Protein 6WAY (pdb70)

Structure (mmCIF, N/CA/C/O backbone):
data_6WAY
#
_entry.id   6WAY
#
_cell.length_a   63.119
_cell.length_b   83.910
_cell.length_c   54.239
_cell.angle_alpha   90.000
_cell.angle_beta   90.000
_cell.angle_gamma   90.000
#
_symmetry.space_group_name_H-M   'C 2 2 21'
#
loop_
_entity.id
_entity.type
_entity.pdbx_description
1 polymer 'Ras GTPase-activating protein 1'
2 polymer 'Rho GTPase-activating protein 35'
3 water water
#
loop_
_atom_site.group_PDB
_atom_site.id
_atom_site.type_symbol
_atom_site.label_atom_id
_atom_site.label_alt_id
_atom_site.label_comp_id
_atom_site.label_asym_id
_atom_site.label_entity_id
_atom_site.label_seq_id
_atom_site.pdbx_PDB_ins_code
_atom_site.Cartn_x
_atom_site.Cartn_y
_atom_site.Cartn_z
_atom_site.occupancy
_atom_site.B_iso_or_equiv
_atom_site.auth_seq_id
_atom_site.auth_comp_id
_atom_site.auth_asym_id
_atom_site.auth_atom_id
_atom_site.pdbx_PDB_model_num
ATOM 1 N N . SER A 1 2 ? 37.207 9.692 32.744 1.00 60.46 339 SER A N 1
ATOM 2 C CA . SER A 1 2 ? 38.370 9.427 31.904 1.00 54.74 339 SER A CA 1
ATOM 3 C C . SER A 1 2 ? 39.644 9.286 32.734 1.00 54.80 339 SER A C 1
ATOM 4 O O . SER A 1 2 ? 40.580 8.595 32.332 1.00 61.27 339 SER A O 1
ATOM 7 N N . GLY A 1 3 ? 39.674 9.936 33.897 1.00 47.18 340 GLY A N 1
ATOM 8 C CA . GLY A 1 3 ? 40.879 9.954 34.703 1.00 37.34 340 GLY A CA 1
ATOM 9 C C . GLY A 1 3 ? 41.995 10.802 34.137 1.00 32.54 340 GLY A C 1
ATOM 10 O O . GLY A 1 3 ? 43.108 10.786 34.667 1.00 30.89 340 GLY A O 1
ATOM 11 N N . ARG A 1 4 ? 41.744 11.541 33.073 1.00 30.80 341 ARG A N 1
ATOM 12 C CA . ARG A 1 4 ? 42.765 12.384 32.483 1.00 27.14 341 ARG A CA 1
ATOM 13 C C . ARG A 1 4 ? 42.557 13.833 32.896 1.00 28.53 341 ARG A C 1
ATOM 14 O O . ARG A 1 4 ? 41.427 14.288 33.097 1.00 30.73 341 ARG A O 1
ATOM 22 N N . GLU A 1 5 ? 43.663 14.557 33.023 1.00 22.69 342 GLU A N 1
ATOM 23 C CA . GLU A 1 5 ? 43.628 16.015 33.020 1.00 24.07 342 GLU A CA 1
ATOM 24 C C . GLU A 1 5 ? 43.890 16.452 31.586 1.00 21.69 342 GLU A C 1
ATOM 25 O O . GLU A 1 5 ? 44.990 16.252 31.058 1.00 23.12 342 GLU A O 1
ATOM 31 N N . GLU A 1 6 ? 42.871 17.017 30.952 1.00 24.01 343 GLU A N 1
ATOM 32 C CA . GLU A 1 6 ? 42.910 17.354 29.537 1.00 22.97 343 GLU A CA 1
ATOM 33 C C . GLU A 1 6 ? 43.467 18.758 29.320 1.00 19.06 343 GLU A C 1
ATOM 34 O O . GLU A 1 6 ? 43.456 19.603 30.221 1.00 23.44 343 GLU A O 1
ATOM 40 N N . ASP A 1 7 ? 43.948 18.998 28.103 1.00 23.94 344 ASP A N 1
ATOM 41 C CA . ASP A 1 7 ? 44.235 20.362 27.682 1.00 21.05 344 ASP A CA 1
ATOM 42 C C . ASP A 1 7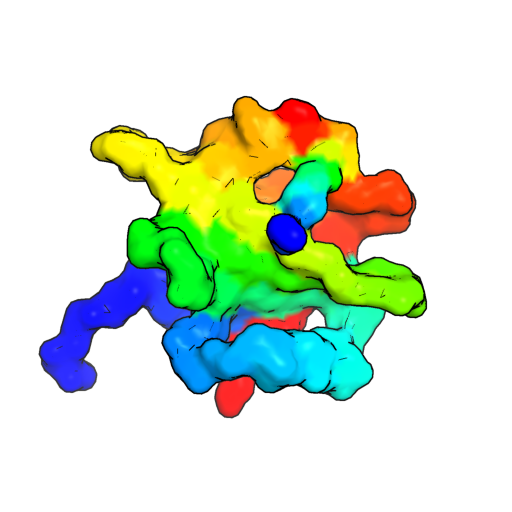 ? 43.028 21.250 27.989 1.00 19.29 344 ASP A C 1
ATOM 43 O O . ASP A 1 7 ? 41.880 20.839 27.755 1.00 20.74 344 ASP A O 1
ATOM 48 N N . PRO A 1 8 ? 43.238 22.459 28.515 1.00 22.19 345 PRO A N 1
ATOM 49 C CA . PRO A 1 8 ? 42.094 23.320 28.853 1.00 20.96 345 PRO A CA 1
ATOM 50 C C . PRO A 1 8 ? 41.152 23.606 27.688 1.00 21.02 345 PRO A C 1
ATOM 51 O O . PRO A 1 8 ? 40.011 24.024 27.931 1.00 25.35 345 PRO A O 1
ATOM 55 N N . HIS A 1 9 ? 41.577 23.374 26.447 1.00 21.02 346 HIS A N 1
ATOM 56 C CA . HIS A 1 9 ? 40.755 23.618 25.267 1.00 18.42 346 HIS A CA 1
ATOM 57 C C . HIS A 1 9 ? 40.153 22.346 24.692 1.00 21.75 346 HIS A C 1
ATOM 58 O O . HIS A 1 9 ? 39.423 22.413 23.701 1.00 20.19 346 HIS A O 1
ATOM 65 N N . GLU A 1 10 ? 40.420 21.195 25.305 1.00 20.88 347 GLU A N 1
ATOM 66 C CA . GLU A 1 10 ? 39.818 19.956 24.844 1.00 21.81 347 GLU A CA 1
ATOM 67 C C . GLU A 1 10 ? 38.301 20.057 24.923 1.00 24.02 347 GLU A C 1
ATOM 68 O O . GLU A 1 10 ? 37.743 20.527 25.918 1.00 28.32 347 GLU A O 1
ATOM 74 N N . GLY A 1 11 ? 37.634 19.612 23.873 1.00 23.04 348 GLY A N 1
ATOM 75 C CA . GLY A 1 11 ? 36.197 19.723 23.799 1.00 25.22 348 GLY A CA 1
ATOM 76 C C . GLY A 1 11 ? 35.682 20.981 23.134 1.00 24.53 348 GLY A C 1
ATOM 77 O O . GLY A 1 11 ? 34.488 21.042 22.820 1.00 27.61 348 GLY A O 1
ATOM 78 N N . LYS A 1 12 ? 36.528 21.987 22.912 1.00 20.91 349 LYS A N 1
ATOM 79 C CA . LYS A 1 12 ? 36.114 23.106 22.076 1.00 17.79 349 LYS A CA 1
ATOM 80 C C . LYS A 1 12 ? 36.078 22.661 20.618 1.00 17.47 349 LYS A C 1
ATOM 81 O O . LYS A 1 12 ? 36.958 21.927 20.157 1.00 19.61 349 LYS A O 1
ATOM 87 N N . ILE A 1 13 ? 35.054 23.120 19.888 1.00 18.02 350 ILE A N 1
ATOM 88 C CA . ILE A 1 13 ? 34.783 22.586 18.552 1.00 17.24 350 ILE A CA 1
ATOM 89 C C . ILE A 1 13 ? 35.990 22.752 17.631 1.00 18.70 350 ILE A C 1
ATOM 90 O O . ILE A 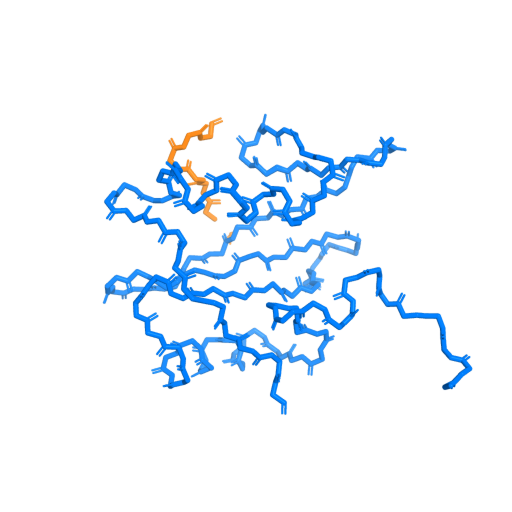1 13 ? 36.274 21.878 16.805 1.00 17.92 350 ILE A O 1
ATOM 95 N N . TRP A 1 14 ? 36.731 23.848 17.776 1.00 16.06 351 TRP A N 1
ATOM 96 C CA . TRP A 1 14 ? 37.827 24.199 16.889 1.00 16.64 351 TRP A CA 1
ATOM 97 C C . TRP A 1 14 ? 39.177 23.636 17.328 1.00 15.84 351 TRP A C 1
ATOM 98 O O . TRP A 1 14 ? 40.165 23.845 16.612 1.00 16.72 351 TRP A O 1
ATOM 109 N N . PHE A 1 15 ? 39.251 22.918 18.452 1.00 15.32 352 PHE A N 1
ATOM 110 C CA . PHE A 1 15 ? 40.530 22.443 18.983 1.00 14.97 352 PHE A CA 1
ATOM 111 C C . PHE A 1 15 ? 40.819 21.004 18.559 1.00 18.31 352 PHE A C 1
ATOM 112 O O . PHE A 1 15 ? 40.007 20.104 18.796 1.00 19.83 352 PHE A O 1
ATOM 120 N N . HIS A 1 16 ? 42.001 20.788 17.974 1.00 17.75 353 HIS A N 1
ATOM 121 C CA . HIS A 1 16 ? 42.465 19.468 17.544 1.00 17.90 353 HIS A CA 1
ATOM 122 C C . HIS A 1 16 ? 43.760 19.159 18.288 1.00 19.49 353 HIS A C 1
ATOM 123 O O . HIS A 1 16 ? 44.825 19.646 17.903 1.00 20.15 353 HIS A O 1
ATOM 130 N N . GLY A 1 17 ? 43.677 18.338 19.335 1.00 20.67 354 GLY A N 1
ATOM 131 C CA . GLY A 1 17 ? 44.876 18.063 20.109 1.00 21.45 354 GLY A CA 1
ATOM 132 C C . GLY A 1 17 ? 45.755 16.931 19.616 1.00 22.46 354 GLY A C 1
ATOM 133 O O . GLY A 1 17 ? 46.840 16.750 20.176 1.00 29.12 354 GLY A O 1
ATOM 134 N N . LYS A 1 18 ? 45.334 16.159 18.612 1.00 22.08 355 LYS A N 1
ATOM 135 C CA . LYS A 1 18 ? 46.022 14.915 18.263 1.00 26.13 355 LYS A CA 1
ATOM 136 C C . LYS A 1 18 ? 46.176 14.746 16.752 1.00 26.70 355 LYS A C 1
ATOM 137 O O . LYS A 1 18 ? 46.078 13.628 16.226 1.00 29.87 355 LYS A O 1
ATOM 143 N N . ILE A 1 19 ? 46.432 15.833 16.026 1.00 21.97 356 ILE A N 1
ATOM 144 C CA . ILE A 1 19 ? 46.682 15.747 14.592 1.00 20.48 356 ILE A CA 1
ATOM 145 C C . ILE A 1 19 ? 48.058 16.329 14.267 1.00 22.79 356 ILE A C 1
ATOM 146 O O . ILE A 1 19 ? 48.691 16.998 15.083 1.00 23.21 356 ILE A O 1
ATOM 151 N N . SER A 1 20 ? 48.509 16.061 13.044 1.00 23.25 357 SER A N 1
ATOM 152 C CA . SER A 1 20 ? 49.744 16.625 12.526 1.00 22.14 357 SER A CA 1
ATOM 153 C C . SER A 1 20 ? 49.453 17.915 11.762 1.00 23.26 357 SER A C 1
ATOM 154 O O . SER A 1 20 ? 48.302 18.248 11.473 1.00 22.51 357 SER A O 1
ATOM 157 N N . LYS A 1 21 ? 50.516 18.651 11.431 1.00 22.99 358 LYS A N 1
ATOM 158 C CA . LYS A 1 21 ? 50.315 19.869 10.654 1.00 21.48 358 LYS A CA 1
ATOM 159 C C . LYS A 1 21 ? 49.826 19.543 9.246 1.00 20.62 358 LYS A C 1
ATOM 160 O O . LYS A 1 21 ? 49.008 20.281 8.688 1.00 21.90 358 LYS A O 1
ATOM 166 N N . GLN A 1 22 ? 50.293 18.432 8.662 1.00 24.19 359 GLN A N 1
ATOM 167 C CA . GLN A 1 22 ? 49.773 18.024 7.356 1.00 24.04 359 GLN A CA 1
ATOM 168 C C . GLN A 1 22 ? 48.300 17.642 7.443 1.00 21.96 359 GLN A C 1
ATOM 169 O O . GLN A 1 22 ? 47.518 17.946 6.532 1.00 23.01 359 GLN A O 1
ATOM 175 N N . GLU A 1 23 ? 47.905 16.957 8.516 1.00 21.85 360 GLU A N 1
ATOM 176 C CA . GLU A 1 23 ? 46.492 16.636 8.708 1.00 21.44 360 GLU A CA 1
ATOM 177 C C . GLU A 1 23 ? 45.656 17.903 8.863 1.00 21.95 360 GLU A C 1
ATOM 178 O O . GLU A 1 23 ? 44.541 17.984 8.327 1.00 24.10 360 GLU A O 1
ATOM 184 N N . ALA A 1 24 ? 46.187 18.914 9.559 1.00 22.07 361 ALA A N 1
ATOM 185 C CA . ALA A 1 24 ? 45.499 20.202 9.636 1.00 19.96 361 ALA A CA 1
ATOM 186 C C . ALA A 1 24 ? 45.279 20.790 8.244 1.00 22.00 361 ALA A C 1
ATOM 187 O O . ALA A 1 24 ? 44.169 21.225 7.909 1.00 19.77 361 ALA A O 1
ATOM 189 N N . TYR A 1 25 ? 46.333 20.819 7.422 1.00 18.74 362 TYR A N 1
ATOM 190 C CA . TYR A 1 25 ? 46.195 21.299 6.053 1.00 19.67 362 TYR A CA 1
ATOM 191 C C . TYR A 1 25 ? 45.103 20.535 5.314 1.00 20.03 362 TYR A C 1
ATOM 192 O O . TYR A 1 25 ? 44.201 21.135 4.721 1.00 19.06 362 TYR A O 1
ATOM 201 N N . ASN A 1 26 ? 45.171 19.204 5.340 1.00 19.91 363 ASN A N 1
ATOM 202 C CA . ASN A 1 26 ? 44.242 18.397 4.558 1.00 19.98 363 ASN A CA 1
ATOM 203 C C . ASN A 1 26 ? 42.811 18.550 5.061 1.00 19.87 363 ASN A C 1
ATOM 204 O O . ASN A 1 26 ? 41.869 18.551 4.258 1.00 23.21 363 ASN A O 1
ATOM 209 N N . LEU A 1 27 ? 42.630 18.684 6.382 1.00 19.21 364 LEU A N 1
ATOM 210 C CA . LEU A 1 27 ? 41.292 18.891 6.929 1.00 19.21 364 LEU A CA 1
ATOM 211 C C . LEU A 1 27 ? 40.711 20.217 6.465 1.00 19.46 364 LEU A C 1
ATOM 212 O O . LEU A 1 27 ? 39.539 20.289 6.072 1.00 20.25 364 LEU A O 1
ATOM 217 N N . LEU A 1 28 ? 41.508 21.288 6.534 1.00 17.84 365 LEU A N 1
ATOM 218 C CA . LEU A 1 28 ? 41.026 22.590 6.094 1.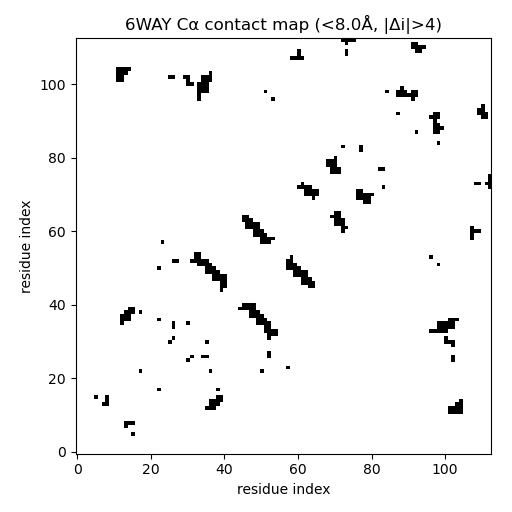00 17.84 365 LEU A CA 1
ATOM 219 C C . LEU A 1 28 ? 40.665 22.593 4.615 1.00 18.72 365 LEU A C 1
ATOM 220 O O . LEU A 1 28 ? 39.782 23.347 4.202 1.00 19.11 365 LEU A O 1
ATOM 225 N N . MET A 1 29 ? 41.320 21.757 3.808 1.00 17.57 366 MET A N 1
ATOM 226 C CA . MET A 1 29 ? 41.054 21.748 2.375 1.00 19.22 366 MET A CA 1
ATOM 227 C C . MET A 1 29 ? 39.923 20.800 1.988 1.00 29.24 366 MET A C 1
ATOM 228 O O . MET A 1 29 ? 39.339 20.961 0.910 1.00 46.39 366 MET A O 1
ATOM 233 N N . THR A 1 30 ? 39.571 19.838 2.844 1.00 21.12 367 THR A N 1
ATOM 234 C CA . THR A 1 30 ? 38.493 18.898 2.545 1.00 23.86 367 THR A CA 1
ATOM 235 C C . THR A 1 30 ? 37.240 19.212 3.358 1.00 26.86 367 THR A C 1
ATOM 236 O O . THR A 1 30 ? 36.208 19.586 2.792 1.00 32.44 367 THR A O 1
ATOM 240 N N . VAL A 1 31 ? 37.323 19.081 4.680 1.00 23.80 368 VAL A N 1
ATOM 241 C CA . VAL A 1 31 ? 36.182 19.378 5.542 1.00 26.38 368 VAL A CA 1
ATOM 242 C C . VAL A 1 31 ? 35.922 20.877 5.589 1.00 21.98 368 VAL A C 1
ATOM 243 O O . VAL A 1 31 ? 34.769 21.325 5.532 1.00 25.69 368 VAL A O 1
ATOM 247 N N . GLY A 1 32 ? 36.982 21.668 5.706 1.00 20.12 369 GLY A N 1
ATOM 248 C CA . GLY A 1 32 ? 36.856 23.112 5.756 1.00 18.23 369 GLY A CA 1
ATOM 249 C C . GLY A 1 32 ? 36.444 23.725 4.429 1.00 22.11 369 GLY A C 1
ATOM 250 O O . GLY A 1 32 ? 36.406 23.086 3.372 1.00 23.14 369 GLY A O 1
ATOM 251 N N . GLN A 1 33 ? 36.100 25.009 4.516 1.00 20.83 370 GLN A N 1
ATOM 252 C CA . GLN A 1 33 ? 35.828 25.888 3.387 1.00 20.02 370 GLN A CA 1
ATOM 253 C C . GLN A 1 33 ? 36.723 27.108 3.536 1.00 19.08 370 GLN A C 1
ATOM 254 O O . GLN A 1 33 ? 37.426 27.260 4.535 1.00 18.18 370 GLN A O 1
ATOM 260 N N . VAL A 1 34 ? 36.692 28.010 2.554 1.00 20.77 371 VAL A N 1
ATOM 261 C CA . VAL A 1 34 ? 37.412 29.261 2.751 1.00 19.30 371 VAL A CA 1
ATOM 262 C C . VAL A 1 34 ? 36.891 29.930 4.023 1.00 19.62 371 VAL A C 1
ATOM 263 O O . VAL A 1 34 ? 35.692 29.870 4.338 1.00 20.96 371 VAL A O 1
ATOM 267 N N . SER A 1 35 ? 37.806 30.563 4.759 1.00 17.28 372 SER A N 1
ATOM 268 C CA . SER A 1 35 ? 37.606 31.228 6.051 1.00 15.43 372 SER A CA 1
ATOM 269 C C . SER A 1 35 ? 37.405 30.259 7.208 1.00 17.86 372 SER A C 1
ATOM 270 O O . SER A 1 35 ? 37.128 30.702 8.329 1.00 16.56 372 SER A O 1
ATOM 273 N N . SER A 1 36 ? 37.551 28.956 6.986 1.00 17.28 373 SER A N 1
ATOM 274 C CA . SER A 1 36 ? 37.519 28.010 8.091 1.00 15.09 373 SER A CA 1
ATOM 275 C C . SER A 1 36 ? 38.826 28.062 8.881 1.00 13.82 373 SER A C 1
ATOM 276 O O . SER A 1 36 ? 39.855 28.551 8.402 1.00 14.83 373 SER A O 1
ATOM 279 N N . PHE A 1 37 ? 38.791 27.510 10.096 1.00 14.75 374 PHE A N 1
ATOM 280 C CA . PHE A 1 37 ? 39.938 27.611 10.984 1.00 14.21 374 PHE A CA 1
ATOM 281 C C . PHE A 1 37 ? 39.944 26.464 11.980 1.00 13.97 374 PHE A C 1
ATOM 282 O O . PHE A 1 37 ? 38.915 25.832 12.247 1.00 14.87 374 PHE A O 1
ATOM 290 N N . LEU A 1 38 ? 41.127 26.226 12.548 1.00 15.09 375 LEU A N 1
ATOM 291 C CA . LEU A 1 38 ? 41.274 25.297 13.662 1.00 14.69 375 LEU A CA 1
ATOM 292 C C . LEU A 1 38 ? 42.502 25.685 14.476 1.00 14.68 375 LEU A C 1
ATOM 293 O O . LEU A 1 38 ? 43.367 26.430 14.012 1.00 15.59 375 LEU A O 1
ATOM 298 N N . VAL A 1 39 ? 42.572 25.159 15.702 1.00 14.15 376 VAL A N 1
ATOM 299 C CA . VAL A 1 39 ? 43.685 25.403 16.618 1.00 14.46 376 VAL A CA 1
ATOM 300 C C . VAL A 1 39 ? 44.305 24.069 17.023 1.00 17.94 376 VAL A C 1
ATOM 301 O O . VAL A 1 39 ? 43.587 23.113 17.342 1.00 18.69 376 VAL A O 1
ATOM 305 N N . ARG A 1 40 ? 45.648 24.013 17.012 1.00 18.16 377 ARG A N 1
ATOM 306 C CA . ARG A 1 40 ? 46.488 22.908 17.481 1.00 18.52 377 ARG A CA 1
ATOM 307 C C . ARG A 1 40 ? 47.468 23.391 18.543 1.00 16.97 377 ARG A C 1
ATOM 308 O O . ARG A 1 40 ? 47.873 24.556 18.524 1.00 19.13 377 ARG A O 1
ATOM 316 N N . PRO A 1 41 ? 47.917 22.512 19.446 1.00 18.87 378 PRO A N 1
ATOM 317 C CA . PRO A 1 41 ? 49.123 22.825 20.227 1.00 20.34 378 PRO A CA 1
ATOM 318 C C . PRO A 1 41 ? 50.305 23.023 19.288 1.00 23.74 378 PRO A C 1
ATOM 319 O O . PRO A 1 41 ? 50.388 22.403 18.226 1.00 22.35 378 PRO A O 1
ATOM 323 N N . SER A 1 42 ? 51.207 23.917 19.683 1.00 18.69 379 SER A N 1
ATOM 324 C CA . SER A 1 42 ? 52.405 24.216 18.908 1.00 18.12 379 SER A CA 1
ATOM 325 C C . SER A 1 42 ? 53.342 23.013 18.841 1.00 19.13 379 SER A C 1
ATOM 326 O O . SER A 1 42 ? 53.622 22.363 19.856 1.00 22.80 379 SER A O 1
ATOM 329 N N . ASP A 1 43 ? 53.824 22.715 17.631 1.00 22.68 380 ASP A N 1
ATOM 330 C CA . ASP A 1 43 ? 54.790 21.638 17.446 1.00 24.07 380 ASP A CA 1
ATOM 331 C C . ASP A 1 43 ? 56.164 21.984 18.005 1.00 24.63 380 ASP A C 1
ATOM 332 O O . ASP A 1 43 ? 56.909 21.087 18.417 1.00 27.68 380 ASP A O 1
ATOM 337 N N . ASN A 1 44 ? 56.546 23.259 17.969 1.00 23.09 381 ASN A N 1
ATOM 338 C CA . ASN A 1 44 ? 57.924 23.640 18.232 1.00 25.52 381 ASN A CA 1
ATOM 339 C C . ASN 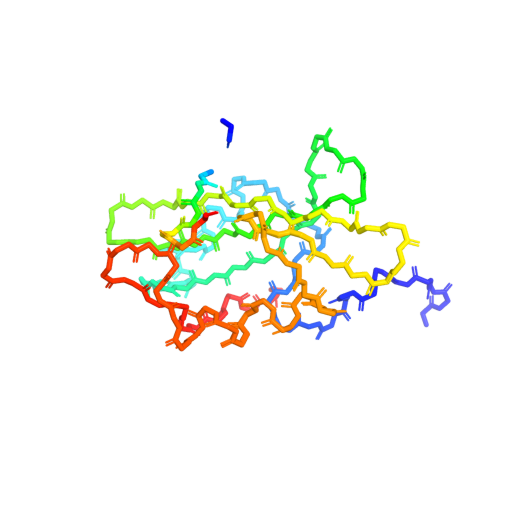A 1 44 ? 58.121 24.448 19.501 1.00 26.88 381 ASN A C 1
ATOM 340 O O . ASN A 1 44 ? 59.264 24.593 19.941 1.00 29.45 381 ASN A O 1
ATOM 345 N N . THR A 1 45 ? 57.056 24.971 20.104 1.00 25.33 382 THR A N 1
ATOM 346 C CA . THR A 1 45 ? 57.175 25.769 21.325 1.00 25.52 382 THR A CA 1
ATOM 347 C C . THR A 1 45 ? 56.191 25.245 22.364 1.00 25.67 382 THR A C 1
ATOM 348 O O . THR A 1 45 ? 54.995 25.590 22.314 1.00 23.06 382 THR A O 1
ATOM 352 N N . PRO A 1 46 ? 56.650 24.432 23.318 1.00 26.86 383 PRO A N 1
ATOM 353 C CA . PRO A 1 46 ? 55.737 23.876 24.325 1.00 24.99 383 PRO A CA 1
ATOM 354 C C . PRO A 1 46 ? 54.953 24.969 25.031 1.00 22.79 383 PRO A C 1
ATOM 355 O O . PRO A 1 46 ? 55.503 26.005 25.415 1.00 24.18 383 PRO A O 1
ATOM 359 N N . GLY A 1 47 ? 53.646 24.745 25.165 1.00 21.42 384 GLY A N 1
ATOM 360 C CA . GLY A 1 47 ? 52.755 25.693 25.794 1.00 21.99 384 GLY A CA 1
ATOM 361 C C . GLY A 1 47 ? 52.096 26.686 24.856 1.00 20.92 384 GLY A C 1
ATOM 362 O O . GLY A 1 47 ? 51.107 27.312 25.243 1.00 21.90 384 GLY A O 1
ATOM 363 N N . ASP A 1 48 ? 52.610 26.852 23.637 1.00 17.95 385 ASP A N 1
ATOM 364 C CA . ASP A 1 48 ? 51.989 27.720 22.650 1.00 18.32 385 ASP A CA 1
ATOM 365 C C . ASP A 1 48 ? 50.932 26.957 21.856 1.00 16.92 385 ASP A C 1
ATOM 366 O O . ASP A 1 48 ? 50.837 25.723 21.908 1.00 18.44 385 ASP A O 1
ATOM 371 N N . TYR A 1 49 ? 50.136 27.715 21.101 1.00 17.15 386 TYR A N 1
ATOM 372 C CA . TYR A 1 49 ? 49.119 27.165 20.221 1.00 16.25 386 TYR A CA 1
ATOM 373 C C . TYR A 1 49 ? 49.251 27.815 18.850 1.00 17.50 386 TYR A C 1
ATOM 374 O O . TYR A 1 49 ? 49.814 28.903 18.704 1.00 17.72 386 TYR A O 1
ATOM 383 N N . SER A 1 50 ? 48.742 27.121 17.835 1.00 17.76 387 SER A N 1
ATOM 384 C CA . SER A 1 50 ? 48.812 27.587 16.455 1.00 18.09 387 SER A CA 1
ATOM 385 C C . SER A 1 50 ? 47.404 27.627 15.894 1.00 20.61 387 SER A C 1
ATOM 386 O O . SER A 1 50 ? 46.672 26.635 15.981 1.00 20.05 387 SER A O 1
ATOM 389 N N . LEU A 1 51 ? 47.021 28.783 15.358 1.00 17.20 388 LEU A N 1
ATOM 390 C CA . LEU A 1 51 ? 45.737 28.976 14.692 1.00 15.80 388 LEU A CA 1
ATOM 391 C C . LEU A 1 51 ? 45.960 28.916 13.185 1.00 17.24 388 LEU A C 1
ATOM 392 O O . LEU A 1 51 ? 46.776 29.669 12.646 1.00 17.57 388 LEU A O 1
ATOM 397 N N . TYR A 1 52 ? 45.245 28.010 12.519 1.00 16.42 389 TYR A N 1
ATOM 398 C CA . TYR A 1 52 ? 45.333 27.804 11.079 1.00 15.56 389 TYR A CA 1
ATOM 399 C C . TYR A 1 52 ? 44.088 28.392 10.428 1.00 15.16 389 TYR A C 1
ATOM 400 O O . TYR A 1 52 ? 42.974 28.138 10.893 1.00 16.84 389 TYR A O 1
ATOM 409 N N . PHE A 1 53 ? 44.276 29.152 9.351 1.00 15.82 390 PHE A N 1
ATOM 410 C CA . PHE A 1 53 ? 43.188 29.889 8.715 1.00 15.59 390 PHE A CA 1
ATOM 411 C C . PHE A 1 53 ? 43.277 29.752 7.201 1.00 15.83 390 PHE A C 1
ATOM 412 O O . PHE A 1 53 ? 44.336 30.004 6.615 1.00 16.60 390 PHE A O 1
ATOM 420 N N . ARG A 1 54 ? 42.167 29.393 6.558 1.00 15.14 391 ARG A N 1
ATOM 421 C CA . ARG A 1 54 ? 42.162 29.165 5.116 1.00 16.60 391 ARG A CA 1
ATOM 422 C C . ARG A 1 54 ? 41.685 30.415 4.377 1.00 17.39 391 ARG A C 1
ATOM 423 O O . ARG A 1 54 ? 40.562 30.883 4.603 1.00 19.27 391 ARG A O 1
ATOM 431 N N . THR A 1 55 ? 42.537 30.953 3.495 1.00 17.21 392 THR A N 1
ATOM 432 C CA . THR A 1 55 ? 42.141 32.018 2.586 1.00 18.69 392 THR A CA 1
ATOM 433 C C . THR A 1 55 ? 41.747 31.400 1.242 1.00 20.54 392 THR A C 1
ATOM 434 O O . THR A 1 55 ? 41.669 30.175 1.100 1.00 22.35 392 THR A O 1
ATOM 438 N N . ASN A 1 56 ? 41.504 32.239 0.233 1.00 23.77 393 ASN A N 1
ATOM 439 C CA . ASN A 1 56 ? 41.092 31.692 -1.053 1.00 26.17 393 ASN A CA 1
ATOM 440 C C . ASN A 1 56 ? 42.193 30.863 -1.699 1.00 27.12 393 ASN A C 1
ATOM 441 O O . ASN A 1 56 ? 41.895 29.936 -2.458 1.00 31.38 393 ASN A O 1
ATOM 446 N N . GLU A 1 57 ? 43.455 31.150 -1.387 1.00 27.89 394 GLU A N 1
ATOM 447 C CA . GLU A 1 57 ? 44.564 30.521 -2.088 1.00 32.99 394 GLU A CA 1
ATOM 448 C C . GLU A 1 57 ? 45.555 29.790 -1.189 1.00 27.09 394 GLU A C 1
ATOM 449 O O . GLU A 1 57 ? 46.443 29.109 -1.722 1.00 31.45 394 GLU A O 1
ATOM 455 N N . ASN A 1 58 ? 45.443 29.896 0.132 1.00 26.16 395 ASN A N 1
ATOM 456 C CA . ASN A 1 58 ? 46.462 29.304 0.990 1.00 24.49 395 ASN A CA 1
ATOM 457 C C . ASN A 1 58 ? 45.931 29.144 2.406 1.00 22.21 395 ASN A C 1
ATOM 458 O O . ASN A 1 58 ? 44.804 29.535 2.727 1.00 21.45 395 ASN A O 1
ATOM 463 N N A ILE A 1 59 ? 46.768 28.583 3.268 0.49 20.17 396 ILE A N 1
ATOM 464 N N B ILE A 1 59 ? 46.763 28.527 3.246 0.51 20.15 396 ILE A N 1
ATOM 465 C CA A ILE A 1 59 ? 46.464 28.448 4.683 0.49 18.66 396 ILE A CA 1
ATOM 466 C CA B ILE A 1 59 ? 46.543 28.409 4.683 0.51 19.29 396 ILE A CA 1
ATOM 467 C C A ILE A 1 59 ? 47.559 29.161 5.465 0.49 17.63 396 ILE A C 1
ATOM 468 C C B ILE A 1 59 ? 47.589 29.267 5.379 0.51 16.86 396 ILE A C 1
ATOM 469 O O A ILE A 1 59 ? 48.750 28.904 5.251 0.49 21.37 396 ILE A O 1
ATOM 470 O O B ILE A 1 59 ? 48.781 29.181 5.056 0.51 21.44 396 ILE A O 1
ATOM 479 N N . GLN A 1 60 ? 47.151 30.075 6.340 1.00 18.35 397 GLN A N 1
ATOM 480 C CA . GLN A 1 60 ? 48.048 30.880 7.159 1.00 17.62 397 GLN A CA 1
ATOM 481 C C . GLN A 1 60 ? 48.098 30.301 8.567 1.00 18.13 397 GLN A C 1
ATOM 482 O O . GLN A 1 60 ? 47.084 29.806 9.075 1.00 18.16 397 GLN A O 1
ATOM 488 N N . ARG A 1 61 ? 49.272 30.379 9.206 1.00 16.45 398 ARG A N 1
ATOM 489 C CA . ARG A 1 61 ? 49.450 29.900 10.578 1.00 19.43 398 ARG A CA 1
ATOM 490 C C . ARG A 1 61 ? 49.847 31.055 11.490 1.00 19.12 398 ARG A C 1
ATOM 491 O O . ARG A 1 61 ? 50.802 31.779 11.202 1.00 20.34 398 ARG A O 1
ATOM 499 N N . PHE A 1 62 ? 49.118 31.214 12.592 1.00 17.29 399 PHE A N 1
ATOM 500 C CA . PHE A 1 62 ? 49.345 32.287 13.551 1.00 19.22 399 PHE A CA 1
ATOM 501 C C . PHE A 1 62 ? 49.709 31.703 14.913 1.00 18.20 399 PHE A C 1
ATOM 502 O O . PHE A 1 62 ? 49.152 30.681 15.329 1.00 20.71 399 PHE A O 1
ATOM 510 N N . LYS A 1 63 ? 50.621 32.367 15.616 1.00 17.96 400 LYS A N 1
ATOM 511 C CA . LYS A 1 63 ? 51.041 31.929 16.945 1.00 16.45 400 LYS A CA 1
ATOM 512 C C . LYS 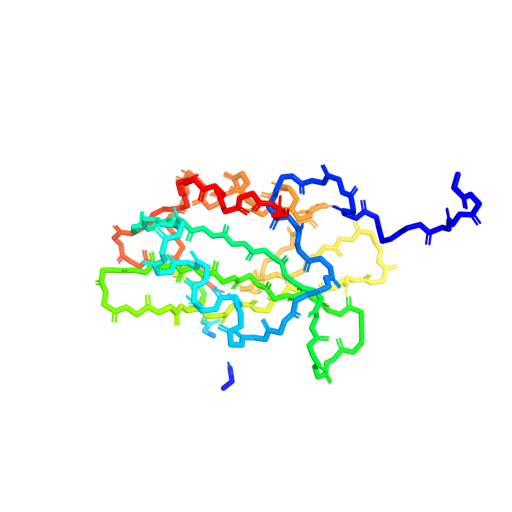A 1 63 ? 50.173 32.553 18.037 1.00 18.67 400 LYS A C 1
ATOM 513 O O . LYS A 1 63 ? 49.935 33.766 18.042 1.00 22.11 400 LYS A O 1
ATOM 519 N N . ILE A 1 64 ? 49.749 31.725 18.983 1.00 17.40 401 ILE A N 1
ATOM 520 C CA . ILE A 1 64 ? 49.102 32.166 20.213 1.00 20.47 401 ILE A CA 1
ATOM 521 C C . ILE A 1 64 ? 49.973 31.706 21.374 1.00 25.21 401 ILE A C 1
ATOM 522 O O . ILE A 1 64 ? 50.269 30.511 21.496 1.00 25.14 401 ILE A O 1
ATOM 527 N N A SER A 1 65 ? 50.372 32.646 22.234 0.57 18.59 402 SER A N 1
ATOM 528 N N B SER A 1 65 ? 50.373 32.644 22.235 0.43 18.67 402 SER A N 1
ATOM 529 C CA A SER A 1 65 ? 51.298 32.325 23.315 0.57 20.36 402 SER A CA 1
ATOM 530 C CA B SER A 1 65 ? 51.306 32.330 23.315 0.43 20.62 402 SER A CA 1
ATOM 531 C C A SER A 1 65 ? 50.732 32.792 24.652 0.57 20.04 402 SER A C 1
ATOM 532 C C B SER A 1 65 ? 50.741 32.795 24.652 0.43 20.39 402 SER A C 1
ATOM 533 O O A SER A 1 65 ? 50.280 33.943 24.768 0.57 21.13 402 SER A O 1
ATOM 534 O O B SER A 1 65 ? 50.288 33.947 24.767 0.43 20.87 402 SER A O 1
ATOM 539 N N . PRO A 1 66 ? 50.767 31.957 25.686 1.00 23.33 403 PRO A N 1
ATOM 540 C CA . PRO A 1 66 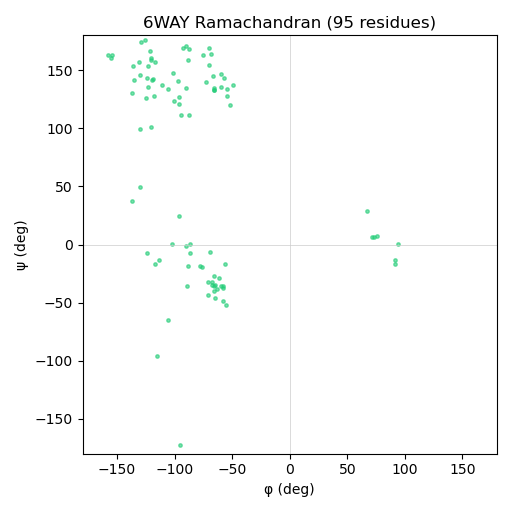? 50.232 32.381 26.981 1.00 21.84 403 PRO A CA 1
ATOM 541 C C . PRO A 1 66 ? 51.164 33.359 27.670 1.00 23.88 403 PRO A C 1
ATOM 542 O O . PRO A 1 66 ? 52.387 33.307 27.514 1.00 27.75 403 PRO A O 1
ATOM 546 N N . THR A 1 67 ? 50.569 34.249 28.452 1.00 23.43 404 THR A N 1
ATOM 547 C CA . THR A 1 67 ? 51.308 35.097 29.375 1.00 24.02 404 THR A CA 1
ATOM 548 C C . THR A 1 67 ? 51.428 34.404 30.723 1.00 27.61 404 THR A C 1
ATOM 549 O O . THR A 1 67 ? 50.793 33.377 30.975 1.00 31.65 404 THR A O 1
ATOM 553 N N . PRO A 1 68 ? 52.235 34.949 31.638 1.00 33.24 405 PRO A N 1
ATOM 554 C CA . PRO A 1 68 ? 52.284 34.383 32.999 1.00 37.34 405 PRO A CA 1
ATOM 555 C C . PRO A 1 68 ? 51.020 34.604 33.822 1.00 34.11 405 PRO A C 1
ATOM 556 O O . PRO A 1 68 ? 50.929 34.045 34.923 1.00 39.81 405 PRO A O 1
ATOM 560 N N . ASN A 1 69 ? 50.046 35.378 33.338 1.00 32.80 406 ASN A N 1
ATOM 561 C CA . ASN A 1 69 ? 48.913 35.835 34.144 1.00 32.35 406 ASN A CA 1
ATOM 562 C C . ASN A 1 69 ? 47.575 35.574 33.453 1.00 37.28 406 ASN A C 1
ATOM 563 O O . ASN A 1 69 ? 46.717 36.456 33.355 1.00 42.33 406 ASN A O 1
ATOM 568 N N . ASN A 1 70 ? 47.378 34.347 32.970 1.00 37.27 407 ASN A N 1
ATOM 569 C CA . ASN A 1 70 ? 46.074 33.855 32.511 1.00 40.44 407 ASN A CA 1
ATOM 570 C C . ASN A 1 70 ? 45.565 34.556 31.249 1.00 34.28 407 ASN A C 1
ATOM 571 O O . ASN A 1 70 ? 44.353 34.657 31.047 1.00 35.82 407 ASN A O 1
ATOM 576 N N . GLN A 1 71 ? 46.455 35.044 30.391 1.00 24.88 408 GLN A N 1
ATOM 577 C CA . GLN A 1 71 ? 46.050 35.649 29.126 1.00 23.98 408 GLN A CA 1
ATOM 578 C C . GLN A 1 71 ? 46.834 35.027 27.978 1.00 24.11 408 GLN A C 1
ATOM 579 O O . GLN A 1 71 ? 47.746 34.224 28.181 1.00 25.23 408 GLN A O 1
ATOM 585 N N . PHE A 1 72 ? 46.464 35.409 26.758 1.00 19.74 409 PHE A N 1
ATOM 586 C CA . PHE A 1 72 ? 47.057 34.862 25.548 1.00 20.48 409 PHE A CA 1
ATOM 587 C C . PHE A 1 72 ? 47.394 35.997 24.598 1.00 22.69 409 PHE A C 1
ATOM 588 O O . PHE A 1 72 ? 46.595 36.921 24.424 1.00 22.57 409 PHE A O 1
ATOM 596 N N A MET A 1 73 ? 48.583 35.944 24.005 0.47 21.17 410 MET A N 1
ATOM 597 N N B MET A 1 73 ? 48.550 35.895 23.944 0.53 21.06 410 MET A N 1
ATOM 598 C CA A MET A 1 73 ? 49.011 36.969 23.066 0.47 19.02 410 MET A CA 1
ATOM 599 C CA B MET A 1 73 ? 49.038 36.928 23.039 0.53 19.07 410 MET A CA 1
ATOM 600 C C A MET A 1 73 ? 48.906 36.450 21.639 0.47 19.34 410 MET A C 1
ATOM 601 C C B MET A 1 73 ? 48.978 36.438 21.597 0.53 19.04 410 MET A C 1
ATOM 602 O O A MET A 1 73 ? 49.180 35.277 21.366 0.47 21.00 410 MET A O 1
ATOM 603 O O B MET A 1 73 ? 49.461 35.344 21.287 0.53 20.45 410 MET A O 1
ATOM 612 N N A MET A 1 74 ? 48.502 37.336 20.736 0.47 18.16 411 MET A N 1
ATOM 613 N N B MET A 1 74 ? 48.373 37.240 20.726 0.53 16.98 411 MET A N 1
ATOM 614 C CA A MET A 1 74 ? 48.442 37.018 19.320 0.47 20.22 411 MET A CA 1
ATOM 615 C CA B MET A 1 74 ? 48.420 37.005 19.291 0.53 20.05 411 MET A CA 1
ATOM 616 C C A MET A 1 74 ? 48.480 38.341 18.577 0.47 21.78 411 MET A C 1
ATOM 617 C C B MET A 1 74 ? 48.507 38.355 18.606 0.53 21.55 411 MET A C 1
ATOM 618 O O A MET A 1 74 ? 47.677 39.235 18.870 0.47 22.74 411 MET A O 1
ATOM 619 O O B MET A 1 74 ? 47.748 39.270 18.946 0.53 21.38 411 MET A O 1
ATOM 628 N N . GLY A 1 75 ? 49.434 38.477 17.658 1.00 22.62 412 GLY A N 1
ATOM 629 C CA . GLY A 1 75 ? 49.583 39.720 16.917 1.00 21.67 412 GLY A CA 1
ATOM 630 C C . GLY A 1 75 ? 49.921 40.912 17.780 1.00 22.16 412 GLY A C 1
ATOM 631 O O . GLY A 1 75 ? 49.555 42.039 17.439 1.00 25.93 412 GLY A O 1
ATOM 632 N N . GLY A 1 76 ? 50.608 40.696 18.897 1.00 20.77 413 GLY A N 1
ATOM 633 C CA . GLY A 1 76 ? 50.943 41.801 19.773 1.00 22.83 413 GLY A CA 1
ATOM 634 C C . GLY A 1 76 ? 49.805 42.318 20.623 1.00 19.12 413 GLY A C 1
ATOM 635 O O . GLY A 1 76 ? 49.974 43.336 21.297 1.00 22.10 413 GLY A O 1
ATOM 636 N N . ARG A 1 77 ? 48.656 41.648 20.613 1.00 20.02 414 ARG A N 1
ATOM 637 C CA . ARG A 1 77 ? 47.520 41.983 21.456 1.00 18.17 414 ARG A CA 1
ATOM 638 C C . ARG A 1 77 ? 47.225 40.825 22.399 1.00 17.95 414 ARG A C 1
ATOM 639 O O . ARG A 1 77 ? 47.567 39.671 22.124 1.00 17.96 414 ARG A O 1
ATOM 647 N N . TYR A 1 78 ? 46.565 41.138 23.514 1.00 19.93 415 TYR A N 1
ATOM 648 C CA . TYR A 1 78 ? 46.356 40.176 24.580 1.00 17.31 415 TYR A CA 1
ATOM 649 C C . TYR A 1 78 ? 44.874 39.948 24.812 1.00 18.70 415 TYR A C 1
ATOM 650 O O . TYR A 1 78 ? 44.073 40.892 24.768 1.00 20.04 415 TYR A O 1
ATOM 659 N N . TYR A 1 79 ? 44.534 38.690 25.083 1.00 18.27 416 TYR A N 1
ATOM 660 C CA . TYR A 1 79 ? 43.159 38.235 25.214 1.00 18.58 416 TYR A CA 1
ATOM 661 C C . TYR A 1 79 ? 43.050 37.319 26.422 1.00 20.15 416 TYR A C 1
ATOM 662 O O . TYR A 1 79 ? 44.020 36.666 26.810 1.00 20.98 416 TYR A O 1
ATOM 671 N N . ASN A 1 80 ? 41.855 37.255 27.010 1.00 19.49 417 ASN A N 1
ATOM 672 C CA . ASN A 1 80 ? 41.685 36.435 28.209 1.00 20.15 417 ASN A CA 1
ATOM 673 C C . ASN A 1 80 ? 41.576 34.942 27.912 1.00 21.03 417 ASN A C 1
ATOM 674 O O . ASN A 1 80 ? 41.773 34.127 28.828 1.00 23.47 417 ASN A O 1
ATOM 679 N N . SER A 1 81 ? 41.271 34.564 26.675 1.00 20.29 418 SER A N 1
ATOM 680 C CA . SER A 1 81 ? 41.122 33.164 26.296 1.00 18.32 418 SER A CA 1
ATOM 681 C C . SER A 1 81 ? 41.318 33.040 24.791 1.00 18.86 418 SER A C 1
ATOM 682 O O . SER A 1 81 ? 41.208 34.021 24.048 1.00 18.63 418 SER A O 1
ATOM 685 N N . ILE A 1 82 ? 41.561 31.806 24.340 1.00 19.17 419 ILE A N 1
ATOM 686 C CA . ILE A 1 82 ? 41.568 31.567 22.903 1.00 19.20 419 ILE A CA 1
ATOM 687 C C . ILE A 1 82 ? 40.179 31.800 22.323 1.00 17.49 419 ILE A C 1
ATOM 688 O O . ILE A 1 82 ? 40.052 32.316 21.207 1.00 17.80 419 ILE A O 1
ATOM 693 N N . GLY A 1 83 ? 39.121 31.481 23.073 1.00 18.65 420 GLY A N 1
ATOM 694 C CA . GLY A 1 83 ? 37.780 31.791 22.599 1.00 20.04 420 GLY A CA 1
ATOM 695 C C . GLY A 1 83 ? 37.593 33.271 22.317 1.00 22.71 420 GLY A C 1
ATOM 696 O O . GLY A 1 83 ? 36.934 33.650 21.347 1.00 20.80 420 GLY A O 1
ATOM 697 N N . ASP A 1 84 ? 38.191 34.126 23.148 1.00 20.32 421 ASP A N 1
ATOM 698 C CA . ASP A 1 84 ? 38.118 35.568 22.914 1.00 18.74 421 ASP A CA 1
ATOM 699 C C . ASP A 1 84 ? 38.878 35.983 21.661 1.00 19.78 421 ASP A C 1
ATOM 700 O O . ASP A 1 84 ? 38.482 36.947 20.993 1.00 19.91 421 ASP A O 1
ATOM 705 N N . ILE A 1 85 ? 39.970 35.291 21.324 1.00 18.45 422 ILE A N 1
ATOM 706 C CA . ILE A 1 85 ? 40.652 35.566 20.057 1.00 17.41 422 ILE A CA 1
ATOM 707 C C . ILE A 1 85 ? 39.733 35.247 18.888 1.00 17.68 422 ILE A C 1
ATOM 708 O O . ILE A 1 85 ? 39.633 36.017 17.921 1.00 17.44 422 ILE A O 1
ATOM 713 N N A ILE A 1 86 ? 39.102 34.071 18.931 0.47 17.05 423 ILE A N 1
ATOM 714 N N B ILE A 1 86 ? 39.020 34.124 18.972 0.53 17.43 423 ILE A N 1
ATOM 715 C CA A ILE A 1 86 ? 38.197 33.654 17.863 0.47 16.91 423 ILE A CA 1
ATOM 716 C CA B ILE A 1 86 ? 38.118 33.726 17.897 0.53 17.94 423 ILE A CA 1
ATOM 717 C C A ILE A 1 86 ? 37.097 34.689 17.679 0.47 18.96 423 ILE A C 1
ATOM 718 C C B ILE A 1 86 ? 36.951 34.699 17.783 0.53 18.12 423 ILE A C 1
ATOM 719 O O A ILE A 1 86 ? 36.818 35.137 16.559 0.47 15.91 423 ILE A O 1
ATOM 720 O O B ILE A 1 86 ? 36.537 35.064 16.676 0.53 20.07 423 ILE A O 1
ATOM 729 N N A ASP A 1 87 ? 36.479 35.103 18.788 0.47 17.20 424 ASP A N 1
ATOM 730 N N B ASP A 1 87 ? 36.419 35.159 18.917 0.53 18.83 424 ASP A N 1
ATOM 731 C CA A ASP A 1 87 ? 35.418 36.106 18.749 0.47 18.42 424 ASP A CA 1
ATOM 732 C CA B ASP A 1 87 ? 35.369 36.173 18.882 0.53 18.91 424 ASP A CA 1
ATOM 733 C C A ASP A 1 87 ? 35.914 37.398 18.119 0.47 19.92 424 ASP A C 1
ATOM 734 C C B ASP A 1 87 ? 35.867 37.447 18.214 0.53 19.80 424 ASP A C 1
ATOM 735 O O A ASP A 1 87 ? 35.241 37.989 17.264 0.47 17.69 424 ASP A O 1
ATOM 736 O O B ASP A 1 87 ? 35.154 38.061 17.410 0.53 22.16 424 ASP A O 1
ATOM 745 N N . HIS A 1 88 ? 37.100 37.849 18.532 1.00 18.37 425 HIS A N 1
ATOM 746 C CA . HIS A 1 88 ? 37.671 39.070 17.968 1.00 19.17 425 HIS A CA 1
ATOM 747 C C . HIS A 1 88 ? 37.758 39.001 16.451 1.00 19.47 425 HIS A C 1
ATOM 748 O O . HIS A 1 88 ? 37.327 39.925 15.752 1.00 18.56 425 HIS A O 1
ATOM 755 N N . TYR A 1 89 ? 38.307 37.910 15.924 1.00 15.81 426 TYR A N 1
ATOM 756 C CA . TYR A 1 89 ? 38.543 37.820 14.492 1.00 16.38 426 TYR A CA 1
ATOM 757 C C . TYR A 1 89 ? 37.341 37.307 13.707 1.00 15.71 426 TYR A C 1
ATOM 758 O O . TYR A 1 89 ? 37.428 37.210 12.477 1.00 17.30 426 TYR A O 1
ATOM 767 N N . ARG A 1 90 ? 36.218 36.999 14.374 1.00 16.78 427 ARG A N 1
ATOM 768 C CA . ARG A 1 90 ? 34.953 36.891 13.657 1.00 14.96 427 ARG A CA 1
ATOM 769 C C . ARG A 1 90 ? 34.371 38.253 13.313 1.00 19.04 427 ARG A C 1
ATOM 770 O O . ARG A 1 90 ? 33.547 38.353 12.395 1.00 19.42 427 ARG A O 1
ATOM 778 N N . LYS A 1 91 ? 34.808 39.304 13.999 1.00 18.21 428 LYS A N 1
ATOM 779 C CA . LYS A 1 91 ? 34.265 40.643 13.832 1.00 19.40 428 LYS A CA 1
ATOM 780 C C . LYS A 1 91 ? 35.280 41.654 13.319 1.00 20.70 428 LYS A C 1
ATOM 781 O O . LYS A 1 91 ? 34.872 42.722 12.848 1.00 25.58 428 LYS A O 1
ATOM 787 N N . GLU A 1 92 ? 36.576 41.346 13.393 1.00 22.51 429 GLU A N 1
ATOM 788 C CA . GLU A 1 92 ? 37.662 42.154 12.849 1.00 23.31 429 GLU A CA 1
ATOM 789 C C . GLU A 1 92 ? 38.469 41.289 11.894 1.00 21.84 429 GLU A C 1
ATOM 790 O O . GLU A 1 92 ? 38.671 40.099 12.143 1.00 19.32 429 GLU A O 1
ATOM 796 N N . GLN A 1 93 ? 38.955 41.878 10.805 1.00 21.54 430 GLN A N 1
ATOM 797 C CA . GLN A 1 93 ? 39.625 41.070 9.793 1.00 19.71 430 GLN A CA 1
ATOM 798 C C . GLN A 1 93 ? 40.915 40.480 10.343 1.00 21.25 430 GLN A C 1
ATOM 799 O O . GLN A 1 93 ? 41.702 41.178 10.992 1.00 25.56 430 GLN A O 1
ATOM 805 N N . ILE A 1 94 ? 41.130 39.192 10.083 1.00 20.42 431 ILE A N 1
ATOM 806 C CA . ILE A 1 94 ? 42.363 38.530 10.503 1.00 18.26 431 ILE A CA 1
ATOM 807 C C . ILE A 1 94 ? 43.441 38.646 9.430 1.00 21.42 431 ILE A C 1
ATOM 808 O O . ILE A 1 94 ? 44.624 38.788 9.746 1.00 23.35 431 ILE A O 1
ATOM 813 N N . VAL A 1 95 ? 43.035 38.588 8.162 1.00 17.98 432 VAL A N 1
ATOM 814 C CA . VAL A 1 95 ? 43.847 38.877 6.985 1.00 20.85 432 VAL A CA 1
ATOM 815 C C . VAL A 1 95 ? 43.013 39.837 6.155 1.00 18.75 432 VAL A C 1
ATOM 816 O O . VAL A 1 95 ? 41.782 39.754 6.162 1.00 21.99 432 VAL A O 1
ATOM 820 N N . GLU A 1 96 ? 43.668 40.769 5.468 1.00 23.27 433 GLU A N 1
ATOM 821 C CA . GLU A 1 96 ? 42.916 41.758 4.703 1.00 24.73 433 GLU A CA 1
ATOM 822 C C . GLU A 1 96 ? 41.906 41.076 3.791 1.00 23.61 433 GLU A C 1
ATOM 823 O O . GLU A 1 96 ? 42.269 40.251 2.947 1.00 27.21 433 GLU A O 1
ATOM 829 N N . GLY A 1 97 ? 40.629 41.401 3.994 1.00 24.84 434 GLY A N 1
ATOM 830 C CA . GLY A 1 97 ? 39.541 40.829 3.229 1.00 24.54 434 GLY A CA 1
ATOM 831 C C . GLY A 1 97 ? 38.881 39.613 3.851 1.00 22.36 434 GLY A C 1
ATOM 832 O O . GLY A 1 97 ? 37.939 39.073 3.247 1.00 25.81 434 GLY A O 1
ATOM 833 N N . TYR A 1 98 ? 39.328 39.169 5.035 1.00 20.38 435 TYR A N 1
ATOM 834 C CA . TYR A 1 98 ? 38.886 37.901 5.598 1.00 19.82 435 TYR A CA 1
ATOM 835 C C . TYR A 1 98 ? 38.547 38.022 7.070 1.00 20.87 435 TYR A C 1
ATOM 836 O O . TYR A 1 98 ? 39.266 38.680 7.829 1.00 20.12 435 TYR A O 1
ATOM 845 N N . TYR A 1 99 ? 37.488 37.318 7.471 1.00 19.88 436 TYR A N 1
ATOM 846 C CA . TYR A 1 99 ? 37.153 37.073 8.864 1.00 20.02 436 TYR A CA 1
ATOM 847 C C . TYR A 1 99 ? 37.124 35.572 9.123 1.00 18.24 436 TYR A C 1
ATOM 848 O O . TYR A 1 99 ? 36.977 34.766 8.202 1.00 18.08 436 TYR A O 1
ATOM 857 N N . LEU A 1 100 ? 37.238 35.192 10.394 1.00 17.63 437 LEU A N 1
ATOM 858 C CA . LEU A 1 100 ? 36.981 33.805 10.765 1.00 16.09 437 LEU A CA 1
ATOM 859 C C . LEU A 1 100 ? 35.510 33.492 10.537 1.00 17.91 437 LEU A C 1
ATOM 860 O O . LEU A 1 100 ? 34.635 34.265 10.940 1.00 20.18 437 LEU A O 1
ATOM 865 N N . LYS A 1 101 ? 35.223 32.356 9.892 1.00 19.02 438 LYS A N 1
ATOM 866 C CA . LYS A 1 101 ? 33.840 31.923 9.726 1.00 16.92 438 LYS A CA 1
ATOM 867 C C . LYS A 1 101 ? 33.649 30.628 10.493 1.00 17.55 438 LYS A C 1
ATOM 868 O O . LYS A 1 101 ? 33.376 30.657 11.707 1.00 19.65 438 LYS A O 1
ATOM 874 N N . GLU A 1 102 ? 33.759 29.469 9.833 1.00 17.98 439 GLU A N 1
ATOM 875 C CA . GLU A 1 102 ? 33.398 28.207 10.476 1.00 16.49 439 GLU A CA 1
ATOM 876 C C . GLU A 1 102 ? 34.611 27.484 11.046 1.00 16.62 439 GLU A C 1
ATOM 877 O O . GLU A 1 102 ? 35.669 27.439 10.417 1.00 16.82 439 GLU A O 1
ATOM 883 N N . PRO A 1 103 ? 34.480 26.872 12.207 1.00 16.32 440 PRO A N 1
ATOM 884 C CA . PRO A 1 103 ? 35.529 25.972 12.676 1.00 17.31 440 PRO A CA 1
ATOM 885 C C . PRO A 1 103 ? 35.545 24.710 11.834 1.00 16.06 440 PRO A C 1
ATOM 886 O O . PRO A 1 103 ? 34.527 24.298 11.278 1.00 16.91 440 PRO A O 1
ATOM 890 N N . VAL A 1 104 ? 36.703 24.063 11.778 1.00 17.32 441 VAL A N 1
ATOM 891 C CA . VAL A 1 104 ? 36.789 22.660 11.382 1.00 18.49 441 VAL A CA 1
ATOM 892 C C . VAL A 1 104 ? 36.595 21.829 12.646 1.00 19.56 441 VAL A C 1
ATOM 893 O O . VAL A 1 104 ? 37.470 21.857 13.523 1.00 19.92 441 VAL A O 1
ATOM 897 N N . PRO A 1 105 ? 35.493 21.098 12.792 1.00 21.53 442 PRO A N 1
ATOM 898 C CA . PRO A 1 105 ? 35.275 20.369 14.046 1.00 24.18 442 PRO A CA 1
ATOM 899 C C . PRO A 1 105 ? 36.291 19.261 14.231 1.00 25.92 442 PRO A C 1
ATOM 900 O O . PRO A 1 105 ? 36.731 18.619 13.272 1.00 26.24 442 PRO A O 1
ATOM 904 N N . MET A 1 106 ? 36.667 19.043 15.490 1.00 27.69 443 MET A N 1
ATOM 905 C CA . MET A 1 106 ? 37.510 17.906 15.816 1.00 30.39 443 MET A CA 1
ATOM 906 C C . MET A 1 106 ? 36.862 16.633 15.295 1.00 39.12 443 MET A C 1
ATOM 907 O O . MET A 1 106 ? 35.683 16.374 15.550 1.00 40.81 443 MET A O 1
ATOM 912 N N . GLN A 1 107 ? 37.628 15.856 14.538 1.00 41.71 444 GLN A N 1
ATOM 913 C CA . GLN A 1 107 ? 37.087 14.695 13.838 1.00 47.28 444 GLN A CA 1
ATOM 914 C C . GLN A 1 107 ? 37.108 13.450 14.714 1.00 56.44 444 GLN A C 1
ATOM 915 O O . GLN A 1 107 ? 36.395 12.482 14.449 1.00 61.25 444 GLN A O 1
ATOM 925 N N . ASP B 2 2 ? 57.856 30.299 9.148 1.00 71.96 1086 ASP V N 1
ATOM 926 C CA . ASP B 2 2 ? 57.542 30.824 10.473 1.00 53.22 1086 ASP V CA 1
ATOM 927 C C . ASP B 2 2 ? 56.033 31.020 10.645 1.00 44.08 1086 ASP V C 1
ATOM 928 O O . ASP B 2 2 ? 55.245 30.150 10.287 1.00 50.90 1086 ASP V O 1
ATOM 949 N N . ALA B 2 4 ? 52.514 33.777 10.384 1.00 26.27 1088 ALA V N 1
ATOM 950 C CA . ALA B 2 4 ? 51.954 34.977 9.791 1.00 26.08 1088 ALA V CA 1
ATOM 951 C C . ALA B 2 4 ? 51.599 35.976 10.883 1.00 24.95 1088 ALA V C 1
ATOM 952 O O . ALA B 2 4 ? 51.432 35.604 12.054 1.00 24.39 1088 ALA V O 1
ATOM 954 N N . GLU B 2 5 ? 51.487 37.250 10.503 1.00 25.40 1089 GLU V N 1
ATOM 955 C CA . GLU B 2 5 ? 50.971 38.225 11.451 1.00 25.17 1089 GLU V CA 1
ATOM 956 C C . GLU B 2 5 ? 49.597 38.705 11.003 1.00 24.45 1089 GLU V C 1
ATOM 957 O O . GLU B 2 5 ? 49.377 38.926 9.804 1.00 24.61 1089 GLU V O 1
ATOM 963 N N . PRO B 2 6 ? 48.650 38.840 11.926 1.00 24.15 1090 PRO V N 1
ATOM 964 C CA . PRO B 2 6 ? 47.308 39.281 11.540 1.00 23.83 1090 PRO V CA 1
ATOM 965 C C . PRO B 2 6 ? 47.314 40.726 11.079 1.00 24.61 1090 PRO V C 1
ATOM 966 O O . PRO B 2 6 ? 48.264 41.480 11.303 1.00 25.99 1090 PRO V O 1
ATOM 970 N N . MET B 2 7 ? 46.223 41.096 10.407 1.00 24.22 1091 MET V N 1
ATOM 971 C CA . MET B 2 7 ? 46.137 42.419 9.794 1.00 26.04 1091 MET V CA 1
ATOM 972 C C . MET B 2 7 ? 46.269 43.532 10.825 1.00 27.52 1091 MET V C 1
ATOM 973 O O . MET B 2 7 ? 46.850 44.587 10.536 1.00 30.48 1091 MET V O 1
ATOM 978 N N . ASP B 2 8 ? 45.735 43.329 12.030 1.00 28.90 1092 ASP V N 1
ATOM 979 C CA . ASP B 2 8 ? 45.763 44.357 13.065 1.00 37.68 1092 ASP V CA 1
ATOM 980 C C . ASP B 2 8 ? 46.931 44.188 14.043 1.00 38.16 1092 ASP V C 1
ATOM 981 O O . ASP B 2 8 ? 46.857 44.671 15.184 1.00 40.87 1092 ASP V O 1
ATOM 986 N N . ALA B 2 9 ? 48.010 43.533 13.617 1.00 34.23 1093 ALA V N 1
ATOM 987 C CA . ALA B 2 9 ? 49.159 43.278 14.484 1.00 39.67 1093 ALA V CA 1
ATOM 988 C C . ALA B 2 9 ? 49.795 44.571 15.000 1.00 51.79 1093 ALA V C 1
ATOM 989 O O . ALA B 2 9 ? 50.387 44.594 16.081 1.00 53.10 1093 ALA V O 1
#

Nearest PDB structures (foldseek):
  6wax-assembly2_B  TM=9.827E-01  e=6.208E-21  Homo sapiens
  8dgq-assembly2_B  TM=9.762E-01  e=1.049E-19  Homo sapiens
  2gsb-assembly1_A  TM=9.283E-01  e=1.645E-19  Homo sapiens
  2hdv-assembly2_B  TM=9.013E-01  e=1.738E-08  Mus musculus
  6wo2-assembly2_B  TM=8.007E-01  e=1.274E-07  Homo sapiens

B-factor: mean 27.47, std 11.01, range [13.82, 71.96]

Sequence (113 aa):
SGREEDPHEGKIWFHGKISKQEAYNLLMTVGQVSSFLVRPSDNTPGDYSLYFRTNENIIQRFKISSPTPNNQFMMMMGGRYYNSIGDIIIDDHYRKEQIVEGYYLKEPVPMQDAEPMDA

Secondary structure (DSSP, 8-state):
------TTTT-TTB-SS--HHHHHHHHHHT--TT-EEEEE-SSSTT-EEEEEE-SS-EEEEEEEE-TTS-EEETTEEESSHHHHHHHHHHS-SBTTB----B----/----TT-

Organism: Homo sapiens (NCBI:txid9606)

Radius of gyration: 13.38 Å; Cα contacts (8 Å, |Δi|>4): 208; chains: 2; bounding box: 24×35×37 Å

CATH classification: 3.30.505.10

Solvent-accessible surface area: 6842 Å² total

Foldseek 3Di:
DPDDDDPCPPPFQEAEDDDPVVVVVLCVPVNDALEKHKYQDPPDHQKIWIWHHHPPDIDIWIWHDDPPQWIDTPNDIGNDVVRVLVVQQPPPPDVPHGRDHHRGHD/DDDDPVD

InterPro domains:
  IPR000008 C2 domain [PF00168] (595-692)
  IPR000008 C2 domain [PS50004] (577-690)
  IPR000008 C2 domain [SM00239] (595-689)
  IPR000980 SH2 domain [PF00017] (181-256)
  IPR000980 SH2 domain [PF00017] (351-426)
  IPR000980 SH2 domain [PS50001] (181-272)
  IPR000980 SH2 domain [PS50001] (351-441)
  IPR000980 SH2 domain [SM0025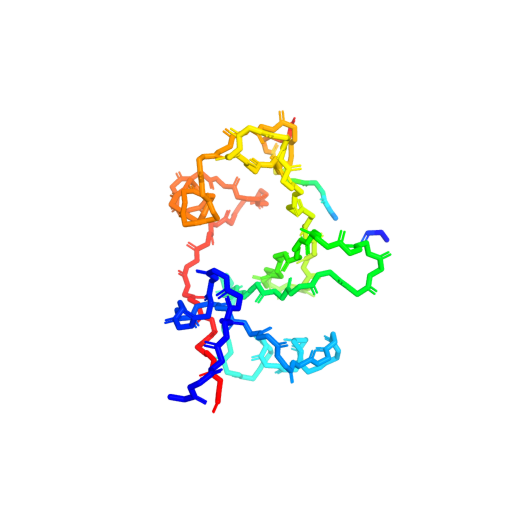2] (179-262)
  IPR000980 SH2 domain [SM00252] (349-432)
  IPR001452 SH3 domain [PF00018] (285-331)
  IPR001452 SH3 domain [PS50002] (279-341)
  IPR001452 SH3 domain [SM00326] (282-340)
  IPR001849 Pleckstrin homology domain [PF00169] (476-576)
  IPR001849 Pleckstrin homology domain [PS50003] (474-577)
  IPR001849 Pleckstrin homology domain [SM00233] (475-579)
  IPR001936 Ras GTPase-activating domain [PF00616] (838-942)
  IPR001936 Ras GTPase-activating domain [PS50018] (748-942)
  IPR001936 Ras GT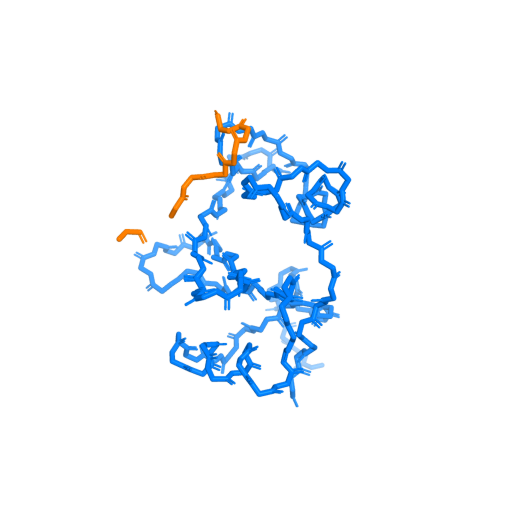Pase-activating domain [SM00323] (698-1044)
  IPR008936 Rho GTPase activation protein [G3DSA:1.10.506.10] (721-1015)
  IPR008936 Rho GTPase activation protein [G3DSA:1.10.506.10] (806-981)

GO terms:
  GO:0005737 cytoplasm (C, IDA)
  GO:0048013 ephrin receptor signaling pathway (P, IMP)
  GO:0005096 GTPase activator activity (F, IDA)
  GO:0001525 angiogenesis (P, IMP)
  GO:0005515 protein binding (F, IPI)
  GO:0005096 GTPase activator activity (F, EXP)
  GO:0003924 GTPase activity (F, TAS)
  GO:0005829 cytosol (C, TAS)
  GO:0048013 ephrin receptor signaling pathway (P, TAS)
  GO:0005829 cytosol (C, IDA)
  GO:0001784 phosphotyrosine residue binding (F, IPI)
  GO:0001953 negative regulation of cell-matrix adhesion (P, IDA)
  GO:0043066 negative regulation of apoptotic process (P, IDA)
  GO:0030833 regulation of actin filament polymerization (P, IDA)
  GO:0007162 negative regulation of cell adhesion (P, IDA)
  GO:0007165 signal transduction (P, IDA)
  GO:0048514 blood vessel morphogenesis (P, IMP)
  GO:0051020 GTPase binding (F, IPI)
  GO:0005102 signaling receptor binding (F, IPI)